Protein AF-A0A4R4LMK6-F1 (afdb_monomer)

Secondary structure (DSSP, 8-state):
--TT-EEEEEESS-BTTB-TT-EEEEEE--HHHHHHHHTTSEEEEE-S------------------------PPP-------

Sequence (82 aa):
MRDGQLVTVRALAAMPGVTDGEVRHGVEWTPRLATLVDAGRYEVLDGGDVDQPETAAAEPATAVAGDVDGEEPPPEKRSRRR

Solvent-accessible surface area (backbone atoms only — not comparable to full-atom values): 5435 Å² t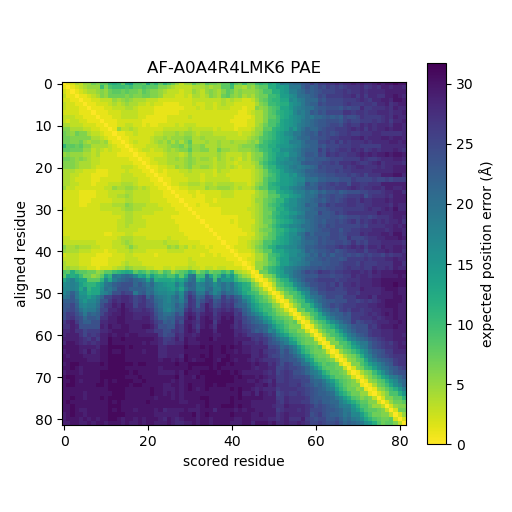otal; per-residue (Å²): 140,54,79,72,39,50,24,27,35,27,25,68,45,66,49,97,96,40,53,59,64,39,73,44,71,72,42,63,35,39,76,68,54,51,52,36,37,73,69,58,41,32,42,79,77,42,85,69,72,74,68,65,73,71,72,72,69,70,75,76,78,76,86,68,86,73,85,79,87,81,81,90,78,80,85,88,76,88,82,83,88,134

Nearest PDB structures (foldseek):
  5mmm-assembly1_H  TM=7.552E-01  e=1.721E+00  Spinacia oleracea
  6eri-assembly1_AH  TM=6.367E-01  e=1.076E+00  Spinacia oleracea
  6nu3-assembly1_H  TM=6.612E-01  e=6.166E+00  Homo sapiens
  5x8t-assembly1_H  TM=5.498E-01  e=7.542E+00  Spinacia oleracea

Radius of gyration: 27.08 Å; Cα contacts (8 Å, |Δi|>4): 93; chains: 1; bounding box: 84×42×30 Å

Foldseek 3Di:
DDFQQWFKKFFCDDDVVHHHRDIDGRDTDDVVVVVCVVVVGMDTPGRDDPVVPPPPPPPPPPPPDDDDDDDDDDDDDDDDDD

pLDDT: mean 73.48, std 21.66, range [38.84, 96.12]

Mean predicted aligned error: 16.3 Å

Structure (mmCIF, N/CA/C/O backbone):
data_AF-A0A4R4LMK6-F1
#
_entry.id   AF-A0A4R4LMK6-F1
#
loop_
_atom_site.group_PDB
_atom_site.id
_atom_site.type_symbol
_atom_site.label_atom_id
_atom_site.label_alt_id
_atom_site.label_comp_id
_atom_site.label_asym_id
_atom_site.label_entity_id
_atom_site.label_seq_id
_atom_site.pdbx_PDB_ins_code
_atom_site.Cartn_x
_atom_site.Cartn_y
_atom_site.Cartn_z
_atom_site.occupancy
_atom_site.B_iso_or_equiv
_atom_site.auth_seq_id
_atom_site.auth_comp_id
_atom_site.auth_asym_id
_atom_site.auth_atom_id
_atom_site.pdbx_PDB_model_num
ATOM 1 N N . MET A 1 1 ? -3.139 -9.906 6.413 1.00 81.31 1 MET A N 1
ATOM 2 C CA . MET A 1 1 ? -1.959 -9.053 6.669 1.00 81.31 1 MET A CA 1
ATOM 3 C C . MET A 1 1 ? -2.125 -8.353 8.000 1.00 81.31 1 MET A C 1
ATOM 5 O O . MET A 1 1 ? -3.263 -8.096 8.388 1.00 81.31 1 MET A O 1
ATOM 9 N N . ARG A 1 2 ? -1.025 -8.135 8.722 1.00 86.25 2 ARG A N 1
ATOM 10 C CA . ARG A 1 2 ? -1.028 -7.497 10.049 1.00 86.25 2 ARG A CA 1
ATOM 11 C C . ARG A 1 2 ? -0.612 -6.037 9.926 1.00 86.25 2 ARG A C 1
ATOM 13 O O . ARG A 1 2 ? 0.166 -5.709 9.041 1.00 86.25 2 ARG A O 1
ATOM 20 N N . ASP A 1 3 ? -1.142 -5.184 10.795 1.00 89.06 3 ASP A N 1
ATOM 21 C CA . ASP A 1 3 ? -0.724 -3.782 10.869 1.00 89.06 3 ASP A CA 1
ATOM 22 C C . ASP A 1 3 ? 0.790 -3.683 11.134 1.00 89.06 3 ASP A C 1
ATOM 24 O O . ASP A 1 3 ? 1.327 -4.475 11.913 1.00 89.06 3 ASP A O 1
ATOM 28 N N . GLY A 1 4 ? 1.476 -2.778 10.434 1.00 88.31 4 GLY A N 1
ATOM 29 C CA . GLY A 1 4 ? 2.932 -2.600 10.504 1.00 88.31 4 GLY A CA 1
ATOM 30 C C . GLY A 1 4 ? 3.757 -3.617 9.701 1.00 88.31 4 GLY A C 1
ATOM 31 O O . GLY A 1 4 ? 4.982 -3.549 9.694 1.00 88.31 4 GLY A O 1
ATOM 32 N N . GLN A 1 5 ? 3.126 -4.567 9.005 1.00 90.50 5 GLN A N 1
ATOM 33 C CA . GLN A 1 5 ? 3.840 -5.504 8.138 1.00 90.50 5 GLN A CA 1
ATOM 34 C C . GLN A 1 5 ? 4.328 -4.804 6.861 1.00 90.50 5 GLN A C 1
ATOM 36 O O . GLN A 1 5 ? 3.535 -4.162 6.182 1.00 90.50 5 GLN A O 1
ATOM 41 N N . LEU A 1 6 ? 5.595 -4.970 6.480 1.00 92.62 6 LEU A N 1
ATOM 42 C CA . LEU A 1 6 ? 6.106 -4.453 5.208 1.00 92.62 6 LEU A CA 1
ATOM 43 C C . LEU A 1 6 ? 5.663 -5.338 4.038 1.00 92.62 6 LEU A C 1
ATOM 45 O O . LEU A 1 6 ? 5.779 -6.562 4.098 1.00 92.62 6 LEU A O 1
ATOM 49 N N . VAL A 1 7 ? 5.148 -4.715 2.979 1.00 92.69 7 VAL A N 1
ATOM 50 C CA . VAL A 1 7 ? 4.620 -5.400 1.792 1.00 92.69 7 VAL A CA 1
ATOM 51 C C . VAL A 1 7 ? 5.099 -4.736 0.504 1.00 92.69 7 VAL A C 1
ATOM 53 O O . VAL A 1 7 ? 5.495 -3.565 0.493 1.00 92.69 7 VAL A O 1
ATOM 56 N N . THR A 1 8 ? 5.031 -5.477 -0.600 1.00 93.44 8 THR A N 1
ATOM 57 C CA . THR A 1 8 ? 5.210 -4.913 -1.942 1.00 93.44 8 THR A CA 1
ATOM 58 C C . THR A 1 8 ? 3.849 -4.720 -2.598 1.00 93.44 8 THR A C 1
ATOM 60 O O . THR A 1 8 ? 3.063 -5.663 -2.699 1.00 93.44 8 THR A O 1
ATOM 63 N N . VAL A 1 9 ? 3.576 -3.504 -3.072 1.00 94.00 9 VAL A N 1
ATOM 64 C CA . VAL A 1 9 ? 2.319 -3.147 -3.741 1.00 94.00 9 VAL A CA 1
ATOM 65 C C . VAL A 1 9 ? 2.559 -2.585 -5.133 1.00 94.00 9 VAL A C 1
ATOM 67 O O . VAL A 1 9 ? 3.579 -1.951 -5.390 1.00 94.00 9 VAL A O 1
ATOM 70 N N . ARG A 1 10 ? 1.590 -2.773 -6.023 1.00 94.88 10 ARG A N 1
ATOM 71 C CA . ARG A 1 10 ? 1.537 -2.196 -7.364 1.00 94.88 10 ARG A CA 1
ATOM 72 C C . ARG A 1 10 ? 0.319 -1.298 -7.494 1.00 94.88 10 ARG A C 1
ATOM 74 O O . ARG A 1 10 ? -0.781 -1.708 -7.141 1.00 94.88 10 ARG A O 1
ATOM 81 N N . ALA A 1 11 ? 0.489 -0.088 -8.007 1.00 96.12 11 ALA A N 1
ATOM 82 C CA . ALA A 1 11 ? -0.626 0.792 -8.325 1.00 96.12 11 ALA A CA 1
ATOM 83 C C . ALA A 1 11 ? -1.383 0.267 -9.553 1.00 96.12 11 ALA A C 1
ATOM 85 O O . ALA A 1 11 ? -0.782 0.008 -10.592 1.00 96.12 11 ALA A O 1
ATOM 86 N N . LEU A 1 12 ? -2.703 0.133 -9.440 1.00 94.25 12 LEU A N 1
ATOM 87 C CA . LEU A 1 12 ? -3.584 -0.266 -10.547 1.00 94.25 12 LEU A CA 1
ATOM 88 C C . LEU A 1 12 ? -4.200 0.934 -11.282 1.00 94.25 12 LEU A C 1
ATOM 90 O O . LEU A 1 12 ? -4.909 0.757 -12.267 1.00 94.25 12 LEU A O 1
ATOM 94 N N . ALA A 1 13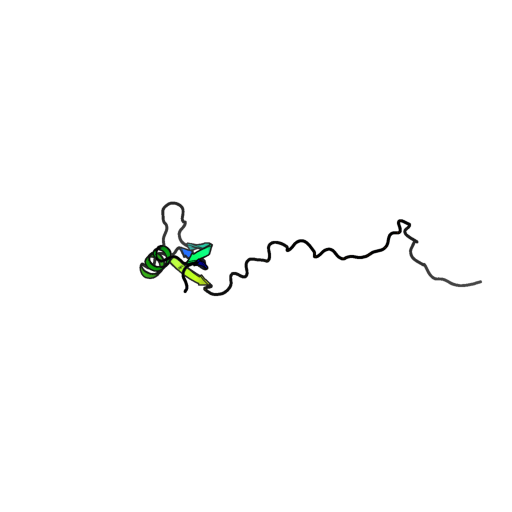 ? -3.989 2.140 -10.752 1.00 91.25 13 ALA A N 1
ATOM 95 C CA . ALA A 1 13 ? -4.444 3.388 -11.340 1.00 91.25 13 ALA A CA 1
ATOM 96 C C . ALA A 1 13 ? -3.471 4.523 -11.001 1.00 91.25 13 ALA A C 1
ATOM 98 O O . ALA A 1 13 ? -2.956 4.591 -9.881 1.00 91.25 13 ALA A O 1
ATOM 99 N N . ALA A 1 14 ? -3.296 5.469 -11.925 1.00 92.38 14 ALA A N 1
ATOM 100 C CA . ALA A 1 14 ? -2.562 6.707 -11.666 1.00 92.38 14 ALA A CA 1
ATOM 101 C C . ALA A 1 14 ? -3.217 7.535 -10.540 1.00 92.38 14 ALA A C 1
ATOM 103 O O . ALA A 1 14 ? -4.433 7.752 -10.514 1.00 92.38 14 ALA A O 1
ATOM 104 N N . MET A 1 15 ? -2.394 8.031 -9.617 1.00 90.44 15 MET A N 1
ATOM 105 C CA . MET A 1 15 ? -2.786 8.887 -8.494 1.00 90.44 15 MET A CA 1
ATOM 106 C C . MET A 1 15 ? -1.795 10.052 -8.345 1.00 90.44 15 MET A C 1
ATOM 108 O O . MET A 1 15 ? -0.707 10.016 -8.920 1.00 90.44 15 MET A O 1
ATOM 112 N N . PRO A 1 16 ? -2.126 11.109 -7.582 1.00 89.38 16 PRO A N 1
ATOM 113 C CA . PRO A 1 16 ? -1.180 12.189 -7.322 1.00 89.38 16 PRO A CA 1
ATOM 114 C C . PRO A 1 16 ? 0.128 11.651 -6.724 1.00 89.38 16 PRO A C 1
ATOM 116 O O . PRO A 1 16 ? 0.141 11.130 -5.610 1.00 89.38 16 PRO A O 1
ATOM 119 N N . GLY A 1 17 ? 1.220 11.759 -7.484 1.00 89.69 17 GLY A N 1
ATOM 120 C CA . GLY A 1 17 ? 2.536 11.255 -7.083 1.00 89.69 17 GLY A CA 1
ATOM 121 C C . GLY A 1 17 ? 2.703 9.731 -7.156 1.00 89.69 17 GLY A C 1
ATOM 122 O O . GLY A 1 17 ? 3.617 9.215 -6.516 1.00 89.69 17 GLY A O 1
ATOM 123 N N . VAL A 1 18 ? 1.834 9.018 -7.883 1.00 90.94 18 VAL A N 1
ATOM 124 C CA . VAL A 1 18 ? 1.940 7.571 -8.130 1.00 90.94 18 VAL A CA 1
ATOM 125 C C . VAL A 1 18 ? 1.577 7.288 -9.581 1.00 90.94 18 VAL A C 1
ATOM 127 O O . VAL A 1 18 ? 0.467 7.595 -10.028 1.00 90.94 18 VAL A O 1
ATOM 130 N N . THR A 1 19 ? 2.504 6.696 -10.321 1.00 93.62 19 THR A N 1
ATOM 131 C CA . THR A 1 19 ? 2.260 6.340 -11.721 1.00 93.62 19 THR A CA 1
ATOM 132 C C . THR A 1 19 ? 1.375 5.096 -11.810 1.00 93.62 19 THR A C 1
ATOM 134 O O . THR A 1 19 ? 1.403 4.235 -10.931 1.00 93.62 19 THR A O 1
ATOM 137 N N . ASP A 1 20 ? 0.585 4.982 -12.876 1.00 94.38 20 ASP A N 1
ATOM 138 C CA . ASP A 1 20 ? -0.117 3.734 -13.176 1.00 94.38 20 ASP A CA 1
ATOM 139 C C . ASP A 1 20 ? 0.882 2.573 -13.317 1.00 94.38 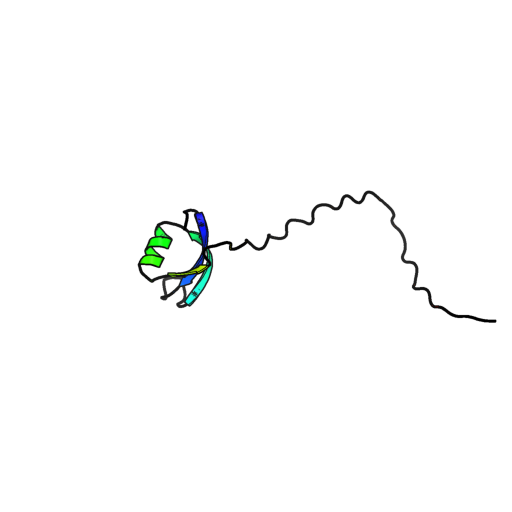20 ASP A C 1
ATOM 141 O O . ASP A 1 20 ? 1.926 2.719 -13.955 1.00 94.38 20 ASP A O 1
ATOM 145 N N . GLY A 1 21 ? 0.598 1.439 -12.677 1.00 92.81 21 GLY A N 1
ATOM 146 C CA . GLY A 1 21 ? 1.487 0.280 -12.667 1.00 92.81 21 GLY A CA 1
ATOM 147 C C . GLY A 1 21 ? 2.729 0.408 -11.777 1.00 92.81 21 GLY A C 1
ATOM 148 O O . GLY A 1 21 ? 3.519 -0.535 -11.753 1.00 92.81 21 GLY A O 1
ATOM 149 N N . GLU A 1 22 ? 2.918 1.519 -11.055 1.00 94.25 22 GLU A N 1
ATOM 150 C CA . GLU A 1 22 ? 4.088 1.751 -10.199 1.00 94.25 22 GLU A CA 1
ATOM 151 C C . GLU A 1 22 ? 4.168 0.730 -9.060 1.00 94.25 22 GLU A C 1
ATOM 153 O O . GLU A 1 22 ? 3.209 0.548 -8.308 1.00 94.25 22 GLU A O 1
ATOM 158 N N . VAL A 1 23 ? 5.325 0.083 -8.914 1.00 93.19 23 VAL A N 1
ATOM 159 C CA . VAL A 1 23 ? 5.592 -0.880 -7.840 1.00 93.19 23 VAL A CA 1
ATOM 160 C C . VAL A 1 23 ? 6.353 -0.192 -6.710 1.00 93.19 23 VAL A C 1
ATOM 162 O O . VAL A 1 23 ? 7.363 0.471 -6.944 1.00 93.19 23 VAL A O 1
ATOM 165 N N . ARG A 1 24 ? 5.874 -0.361 -5.476 1.00 90.94 24 ARG A N 1
ATOM 166 C CA . ARG A 1 24 ? 6.499 0.142 -4.250 1.00 90.94 24 ARG A CA 1
ATOM 167 C C . ARG A 1 24 ? 6.789 -1.010 -3.302 1.00 90.94 24 ARG A C 1
ATOM 169 O O . ARG A 1 24 ? 5.891 -1.774 -2.954 1.00 90.94 24 ARG A O 1
ATOM 176 N N . HIS A 1 25 ? 8.040 -1.097 -2.875 1.00 92.38 25 HIS A N 1
ATOM 177 C CA . HIS A 1 25 ? 8.529 -2.096 -1.931 1.00 92.38 25 HIS A CA 1
ATOM 178 C C . HIS A 1 25 ? 8.576 -1.520 -0.516 1.00 92.38 25 HIS A C 1
ATOM 180 O O . HIS A 1 25 ? 8.735 -0.310 -0.350 1.00 92.38 25 HIS A O 1
ATOM 186 N N . GLY A 1 26 ? 8.469 -2.385 0.494 1.00 89.62 26 GLY A N 1
ATOM 187 C CA . GLY A 1 26 ? 8.613 -1.979 1.893 1.00 89.62 26 GLY A CA 1
ATOM 188 C C . GLY A 1 26 ? 7.538 -0.995 2.356 1.00 89.62 26 GLY A C 1
ATOM 189 O O . GLY A 1 26 ? 7.809 -0.134 3.187 1.00 89.62 26 GLY A O 1
ATOM 190 N N . VAL A 1 27 ? 6.330 -1.076 1.796 1.00 90.94 27 VAL A N 1
ATOM 191 C CA . VAL A 1 27 ? 5.212 -0.231 2.220 1.00 90.94 27 VAL A CA 1
ATOM 192 C C . VAL A 1 27 ? 4.585 -0.852 3.458 1.00 90.94 27 VAL A C 1
ATOM 194 O O . VAL A 1 27 ? 4.249 -2.033 3.453 1.00 90.94 27 VAL A O 1
ATOM 197 N N . GLU A 1 28 ? 4.405 -0.066 4.514 1.00 93.56 28 GLU A N 1
ATOM 198 C CA . GLU A 1 28 ? 3.731 -0.540 5.719 1.00 93.56 28 GLU A CA 1
ATOM 199 C C . GLU A 1 28 ? 2.256 -0.850 5.456 1.00 93.56 28 GLU A C 1
ATOM 201 O O . GLU A 1 28 ? 1.484 -0.035 4.931 1.00 93.56 28 GLU A O 1
ATOM 206 N N . TRP A 1 29 ? 1.848 -2.037 5.888 1.00 93.94 29 TRP A N 1
ATOM 207 C CA . TRP A 1 29 ? 0.464 -2.444 5.919 1.00 93.94 29 TRP A CA 1
ATOM 208 C C . TRP A 1 29 ? -0.270 -1.664 7.002 1.00 93.94 29 TRP A C 1
ATOM 210 O O . TRP A 1 29 ? -0.015 -1.829 8.190 1.00 93.94 29 TRP A O 1
ATOM 220 N N . THR A 1 30 ? -1.199 -0.818 6.571 1.00 94.94 30 THR A N 1
ATOM 221 C CA . THR A 1 30 ? -2.028 0.029 7.435 1.00 94.94 30 THR A CA 1
ATOM 222 C C . THR A 1 30 ? -3.503 -0.137 7.063 1.00 94.94 30 THR A C 1
ATOM 224 O O . THR A 1 30 ? -3.805 -0.582 5.948 1.00 94.94 30 THR A O 1
ATOM 227 N N . PRO A 1 31 ? -4.463 0.289 7.908 1.00 95.50 31 PRO A N 1
ATOM 228 C CA . PRO A 1 31 ? -5.886 0.212 7.574 1.00 95.50 31 PRO A CA 1
ATOM 229 C C . PRO A 1 31 ? -6.216 1.030 6.322 1.00 95.50 31 PRO A C 1
ATOM 231 O O . PRO A 1 31 ? -7.059 0.642 5.519 1.00 95.50 31 PRO A O 1
ATOM 234 N N . ARG A 1 32 ? -5.493 2.138 6.112 1.00 93.62 32 ARG A N 1
ATOM 235 C CA . ARG A 1 32 ? -5.619 2.965 4.911 1.00 93.62 32 ARG A CA 1
ATOM 236 C C . ARG A 1 32 ? -5.156 2.222 3.662 1.00 93.62 32 ARG A C 1
ATOM 238 O O . ARG A 1 32 ? -5.844 2.289 2.647 1.00 93.62 32 ARG A O 1
ATOM 245 N N . LEU A 1 33 ? -4.017 1.529 3.721 1.00 93.12 33 LEU A N 1
ATOM 246 C CA . LEU A 1 33 ? -3.553 0.716 2.597 1.00 93.12 33 LEU A CA 1
ATOM 247 C C . LEU A 1 33 ? -4.550 -0.407 2.295 1.00 93.12 33 LEU A C 1
ATOM 249 O O . LEU A 1 33 ? -4.887 -0.608 1.133 1.00 93.12 33 LEU A O 1
ATOM 253 N N . ALA A 1 34 ? -5.099 -1.053 3.327 1.00 94.31 34 ALA A N 1
ATOM 254 C CA . ALA A 1 34 ? -6.128 -2.075 3.167 1.00 94.31 34 ALA A CA 1
ATOM 255 C C . ALA A 1 34 ? -7.372 -1.543 2.433 1.00 94.31 34 ALA A C 1
ATOM 257 O O . ALA A 1 34 ? -7.827 -2.180 1.490 1.0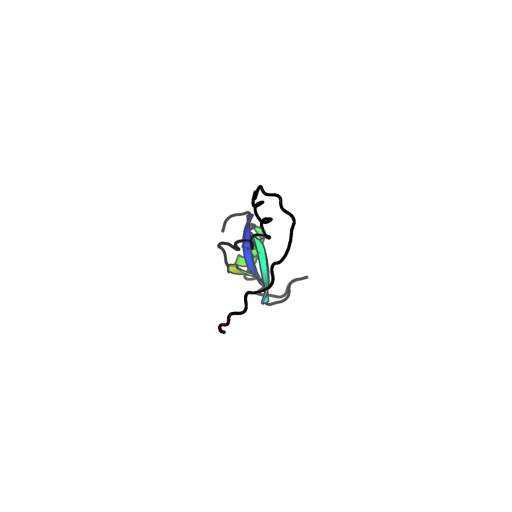0 94.31 34 ALA A O 1
ATOM 258 N N . THR A 1 35 ? -7.877 -0.351 2.782 1.00 95.56 35 THR A N 1
ATOM 259 C CA . THR A 1 35 ? -8.990 0.282 2.046 1.00 95.56 35 THR A CA 1
ATOM 260 C C . THR A 1 35 ? -8.636 0.571 0.589 1.00 95.56 35 THR A C 1
ATOM 262 O O . THR A 1 35 ? -9.483 0.444 -0.287 1.00 95.56 35 THR A O 1
ATOM 265 N N . LEU A 1 36 ? -7.398 0.975 0.301 1.00 94.00 36 LEU A N 1
ATOM 266 C CA . LEU A 1 36 ? -6.987 1.270 -1.072 1.00 94.00 36 LEU A CA 1
ATOM 267 C C . LEU A 1 36 ? -6.827 -0.002 -1.915 1.00 94.00 36 LEU A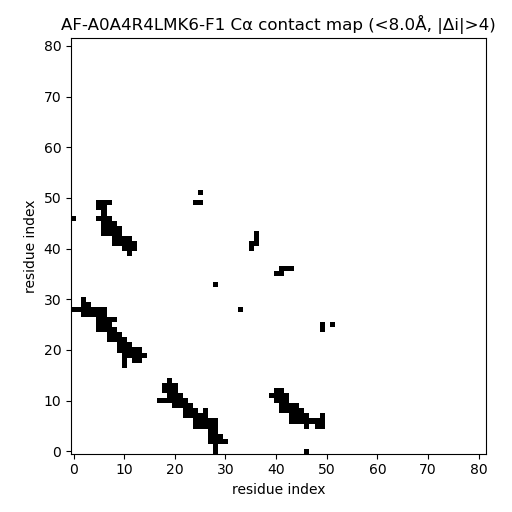 C 1
ATOM 269 O O . LEU A 1 36 ? -7.140 0.019 -3.104 1.00 94.00 36 LEU A O 1
ATOM 273 N N . VAL A 1 37 ? -6.371 -1.097 -1.306 1.00 93.56 37 VAL A N 1
ATOM 274 C CA . VAL A 1 37 ? -6.335 -2.420 -1.941 1.00 93.56 37 VAL A CA 1
ATOM 275 C C . VAL A 1 37 ? -7.757 -2.935 -2.185 1.00 93.56 37 VAL A C 1
ATOM 277 O O . VAL A 1 37 ? -8.066 -3.346 -3.297 1.00 93.56 37 VAL A O 1
ATOM 280 N N . ASP A 1 38 ? -8.649 -2.823 -1.196 1.00 94.75 38 ASP A N 1
ATOM 281 C CA . ASP A 1 38 ? -10.068 -3.199 -1.315 1.00 94.75 38 ASP A CA 1
ATOM 282 C C . ASP A 1 38 ? -10.799 -2.393 -2.403 1.00 94.75 38 ASP A C 1
ATOM 284 O O . ASP A 1 38 ? -11.534 -2.940 -3.221 1.00 94.75 38 ASP A O 1
ATOM 288 N N . ALA A 1 39 ? -10.500 -1.096 -2.505 1.00 94.69 39 ALA A N 1
ATOM 289 C CA . ALA A 1 39 ? -11.011 -0.222 -3.557 1.00 94.69 39 ALA A CA 1
ATOM 290 C C . ALA A 1 39 ? -10.378 -0.467 -4.946 1.00 94.69 39 ALA A C 1
ATOM 292 O O . ALA A 1 39 ? -10.636 0.307 -5.872 1.00 94.69 39 ALA A O 1
ATOM 293 N N . GLY A 1 40 ? -9.511 -1.477 -5.097 1.00 93.69 40 GLY A N 1
ATOM 294 C CA . GLY A 1 40 ? -8.856 -1.824 -6.360 1.00 93.69 40 GLY A CA 1
ATOM 295 C C . GLY A 1 40 ? -7.865 -0.770 -6.861 1.00 93.69 40 GLY A C 1
ATOM 296 O O . GLY A 1 40 ? -7.620 -0.674 -8.060 1.00 93.69 40 GLY A O 1
ATOM 297 N N . ARG A 1 41 ? -7.318 0.069 -5.971 1.00 93.50 41 ARG A N 1
ATOM 298 C CA . ARG A 1 41 ? -6.308 1.087 -6.321 1.00 93.50 41 ARG A CA 1
ATOM 299 C C . ARG A 1 41 ? -4.889 0.545 -6.270 1.00 93.50 41 ARG A C 1
ATOM 301 O O . ARG A 1 41 ? -4.034 1.031 -7.008 1.00 93.50 41 ARG A O 1
ATOM 308 N N . TYR A 1 42 ? -4.655 -0.446 -5.419 1.00 95.06 42 TYR A N 1
ATOM 309 C CA . TYR A 1 42 ? -3.395 -1.167 -5.336 1.00 95.06 42 TYR A CA 1
ATOM 310 C C . TYR A 1 42 ? -3.636 -2.670 -5.363 1.00 95.06 42 TYR A C 1
ATOM 312 O O . TYR A 1 42 ? -4.640 -3.161 -4.857 1.00 95.06 42 TYR A O 1
ATOM 320 N N . GLU A 1 43 ? -2.667 -3.388 -5.902 1.00 93.81 43 GLU A N 1
ATOM 321 C CA . GLU A 1 43 ? -2.537 -4.834 -5.827 1.00 93.81 43 GLU A CA 1
ATOM 322 C C . GLU A 1 43 ? -1.348 -5.167 -4.927 1.00 93.81 43 GLU A C 1
ATOM 324 O O . GLU A 1 43 ? -0.291 -4.546 -5.029 1.00 93.81 43 GLU A O 1
ATOM 329 N N . VAL A 1 44 ? -1.508 -6.136 -4.033 1.00 93.25 44 VAL A N 1
ATOM 330 C CA . VAL A 1 44 ? -0.398 -6.663 -3.236 1.00 93.25 44 VAL A CA 1
ATOM 331 C C . VAL A 1 44 ? 0.316 -7.721 -4.070 1.00 93.25 44 VAL A C 1
ATOM 333 O O . VAL A 1 44 ? -0.296 -8.722 -4.430 1.00 93.25 44 VAL A O 1
ATOM 336 N N . LEU A 1 45 ? 1.599 -7.505 -4.359 1.00 89.62 45 LEU A N 1
ATOM 337 C CA . LEU A 1 45 ? 2.421 -8.450 -5.120 1.00 89.62 45 LEU A CA 1
ATOM 338 C C . LEU A 1 45 ? 3.108 -9.469 -4.217 1.00 89.62 45 LEU A C 1
ATOM 340 O O . LEU A 1 45 ? 3.184 -10.643 -4.563 1.00 89.62 45 LEU A O 1
ATOM 344 N N . ASP A 1 46 ? 3.596 -9.012 -3.065 1.00 83.38 46 ASP A N 1
ATOM 345 C CA . ASP A 1 46 ? 4.202 -9.877 -2.067 1.00 83.38 46 ASP A CA 1
ATOM 346 C C . ASP A 1 46 ? 3.780 -9.441 -0.663 1.00 83.38 46 ASP A C 1
ATOM 348 O O . ASP A 1 46 ? 3.818 -8.255 -0.307 1.00 83.38 46 ASP A O 1
ATOM 352 N N . GLY A 1 47 ? 3.306 -10.425 0.095 1.00 65.62 47 GLY A N 1
ATOM 353 C CA . GLY A 1 47 ? 2.752 -10.263 1.427 1.00 65.62 47 GLY A CA 1
ATOM 354 C C . GLY A 1 47 ? 3.482 -11.054 2.496 1.00 65.62 47 GLY A C 1
ATOM 355 O O . GLY A 1 47 ? 2.876 -11.332 3.532 1.00 65.62 47 GLY A O 1
ATOM 356 N N . GLY A 1 48 ? 4.723 -11.455 2.245 1.00 55.06 48 GLY A N 1
ATOM 357 C CA . GLY A 1 48 ? 5.496 -12.287 3.150 1.00 55.06 48 GLY A CA 1
ATOM 358 C C . GLY A 1 48 ? 6.972 -12.112 2.859 1.00 55.06 48 GLY A C 1
ATOM 359 O O . GLY A 1 48 ? 7.451 -12.603 1.851 1.00 55.06 48 GLY A O 1
ATOM 360 N N . ASP A 1 49 ? 7.663 -11.434 3.774 1.00 47.25 49 ASP A N 1
ATOM 361 C CA . ASP A 1 49 ? 9.100 -11.213 3.701 1.00 47.25 49 ASP A CA 1
ATOM 362 C C . ASP A 1 49 ? 9.540 -10.556 2.382 1.00 47.25 49 ASP A C 1
ATOM 364 O O . ASP A 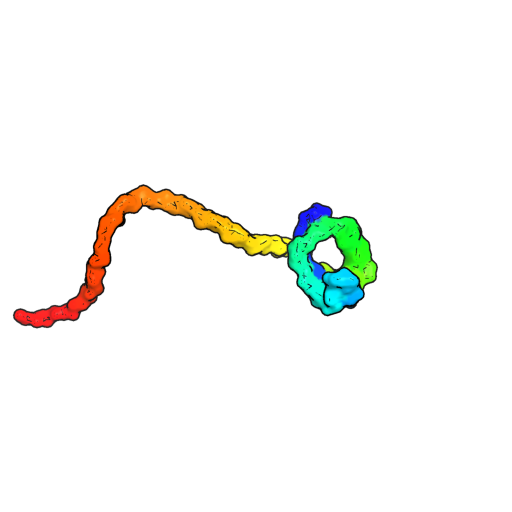1 49 ? 10.265 -11.122 1.565 1.00 47.25 49 ASP A O 1
ATOM 368 N N . VAL A 1 50 ? 9.305 -9.242 2.282 1.00 51.03 50 VAL A N 1
ATOM 369 C CA . VAL A 1 50 ? 10.484 -8.417 1.996 1.00 51.03 50 VAL A CA 1
ATOM 370 C C . VAL A 1 50 ? 11.410 -8.606 3.193 1.00 51.03 50 VAL A C 1
ATOM 372 O O . VAL A 1 50 ? 11.395 -7.811 4.132 1.00 51.03 50 VAL A O 1
ATOM 375 N N . ASP A 1 51 ? 12.139 -9.726 3.169 1.00 48.69 51 ASP A N 1
ATOM 376 C CA . ASP A 1 51 ? 13.466 -9.878 3.734 1.00 48.69 51 ASP A CA 1
ATOM 377 C C . ASP A 1 51 ? 14.160 -8.610 3.248 1.00 48.69 51 ASP A C 1
ATOM 379 O O . ASP A 1 51 ? 14.506 -8.449 2.073 1.00 48.69 51 ASP A O 1
ATOM 383 N N . GLN A 1 52 ? 14.097 -7.587 4.103 1.00 48.69 52 GLN A N 1
ATOM 384 C CA . GLN A 1 52 ? 14.852 -6.365 3.963 1.00 48.69 52 GLN A CA 1
ATOM 385 C C . GLN A 1 52 ? 16.222 -6.888 3.565 1.00 48.69 52 GLN A C 1
ATOM 387 O O . GLN A 1 52 ? 16.734 -7.681 4.356 1.00 48.69 52 GLN A O 1
ATOM 392 N N . PRO A 1 53 ? 16.767 -6.586 2.364 1.00 48.31 53 PRO A N 1
ATOM 393 C CA . PRO A 1 53 ? 18.117 -7.022 2.078 1.00 48.31 53 PRO A CA 1
ATOM 394 C C . PRO A 1 53 ? 18.886 -6.516 3.272 1.00 48.31 53 PRO A C 1
ATOM 396 O O . PRO A 1 53 ? 18.833 -5.308 3.537 1.00 48.31 53 PRO A O 1
ATOM 399 N N . GLU A 1 54 ? 19.403 -7.463 4.055 1.00 45.28 54 GLU A N 1
ATOM 400 C CA . GLU A 1 54 ? 20.226 -7.229 5.214 1.00 45.28 54 GLU A CA 1
ATOM 401 C C . GLU A 1 54 ? 21.104 -6.067 4.794 1.00 45.28 54 GLU A C 1
ATOM 403 O O . GLU A 1 54 ? 21.915 -6.183 3.870 1.00 45.28 54 GLU A O 1
ATOM 408 N N . THR A 1 55 ? 20.770 -4.880 5.307 1.00 44.69 55 THR A N 1
ATOM 409 C CA . THR A 1 55 ? 21.561 -3.687 5.078 1.00 44.69 55 THR A CA 1
ATOM 410 C C . THR A 1 55 ? 22.863 -4.099 5.682 1.00 44.69 55 THR A C 1
ATOM 412 O O . THR A 1 55 ? 22.904 -4.178 6.907 1.00 44.69 55 THR A O 1
ATOM 415 N N . ALA A 1 56 ? 23.791 -4.494 4.800 1.00 47.06 56 ALA A N 1
ATOM 416 C CA . ALA A 1 56 ? 25.066 -5.117 5.072 1.00 47.06 56 ALA A CA 1
ATOM 417 C C . ALA A 1 56 ? 25.363 -5.009 6.556 1.00 47.06 56 ALA A C 1
ATOM 419 O O . ALA A 1 56 ? 25.819 -3.957 7.019 1.00 47.06 56 ALA A O 1
ATOM 420 N N . ALA A 1 57 ? 24.959 -6.041 7.307 1.00 40.25 57 ALA A N 1
ATOM 421 C CA . ALA A 1 57 ? 25.367 -6.152 8.684 1.00 40.25 57 ALA A CA 1
ATOM 422 C C . ALA A 1 57 ? 26.880 -6.041 8.603 1.00 40.25 57 ALA A C 1
ATOM 424 O O . ALA A 1 57 ? 27.526 -6.846 7.929 1.00 40.25 57 ALA A O 1
ATOM 425 N N . ALA A 1 58 ? 27.392 -4.940 9.156 1.00 50.00 58 ALA A N 1
ATOM 426 C CA . ALA A 1 58 ? 28.804 -4.681 9.292 1.00 50.00 58 ALA A CA 1
ATOM 427 C C . ALA A 1 58 ? 29.474 -6.013 9.609 1.00 50.00 58 ALA A C 1
ATOM 429 O O . ALA A 1 58 ? 29.053 -6.684 10.558 1.00 50.00 58 ALA A O 1
ATOM 430 N N . GLU A 1 59 ? 30.416 -6.407 8.747 1.00 43.38 59 GLU A N 1
ATOM 431 C CA . GLU A 1 59 ? 31.152 -7.658 8.862 1.00 43.38 59 GLU A CA 1
ATOM 432 C C . GLU A 1 59 ? 31.443 -7.900 10.347 1.00 43.38 59 GLU A C 1
ATOM 434 O O . GLU A 1 59 ? 32.007 -7.009 11.000 1.00 43.38 59 GLU A O 1
ATOM 439 N N . PRO A 1 60 ? 30.992 -9.024 10.934 1.00 43.44 60 PRO A N 1
ATOM 440 C CA . PRO A 1 60 ? 31.277 -9.284 12.327 1.00 43.44 60 PRO A CA 1
ATOM 441 C C . PRO A 1 60 ? 32.790 -9.295 12.448 1.00 43.44 60 PRO A C 1
ATOM 443 O O . PRO A 1 60 ? 33.455 -10.080 11.776 1.00 43.44 60 PRO A O 1
ATOM 446 N N . ALA A 1 61 ? 33.303 -8.374 13.264 1.00 52.81 61 ALA A N 1
ATOM 447 C CA . ALA A 1 61 ? 34.703 -8.236 13.595 1.00 52.81 61 ALA A CA 1
ATOM 448 C C . ALA A 1 61 ? 35.322 -9.624 13.774 1.00 52.81 61 ALA A C 1
ATOM 450 O O . ALA A 1 61 ? 35.123 -10.287 14.796 1.00 52.81 61 ALA A O 1
ATOM 451 N N . THR A 1 62 ? 36.062 -10.067 12.760 1.00 42.41 62 THR A N 1
ATOM 452 C CA . THR A 1 62 ? 36.932 -11.221 12.869 1.00 42.41 62 THR A CA 1
ATOM 453 C C . THR A 1 62 ? 38.012 -10.784 13.839 1.00 42.41 62 THR A C 1
ATOM 455 O O . THR A 1 62 ? 38.959 -10.088 13.480 1.00 42.41 62 THR A O 1
ATOM 458 N N . ALA A 1 63 ? 37.823 -11.134 15.108 1.00 49.97 63 ALA A N 1
ATOM 459 C CA . ALA A 1 63 ? 38.881 -11.152 16.092 1.00 49.97 63 ALA A CA 1
ATOM 460 C C . ALA A 1 63 ? 39.939 -12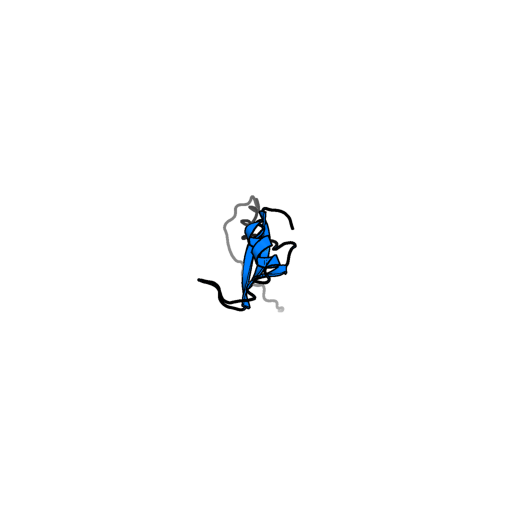.153 15.607 1.00 49.97 63 ALA A C 1
ATOM 462 O O . ALA A 1 63 ? 39.944 -13.318 15.994 1.00 49.97 63 ALA A O 1
ATOM 463 N N . VAL A 1 64 ? 40.817 -11.696 14.719 1.00 45.50 64 VAL A N 1
ATOM 464 C CA . VAL A 1 64 ? 42.113 -12.310 14.482 1.00 45.50 64 VAL A CA 1
ATOM 465 C C . VAL A 1 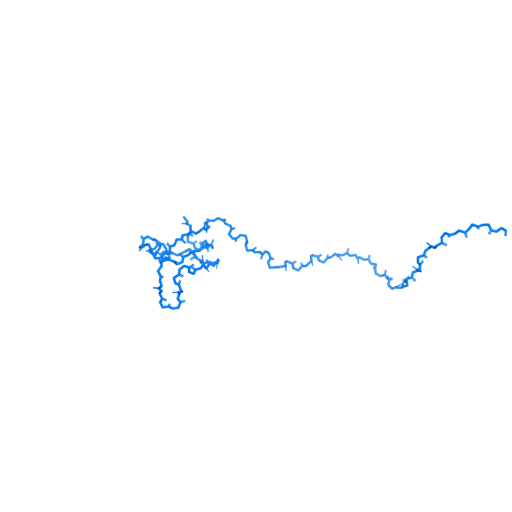64 ? 43.093 -11.469 15.280 1.00 45.50 64 VAL A C 1
ATOM 467 O O . VAL A 1 64 ? 43.511 -10.387 14.880 1.00 45.50 64 VAL A O 1
ATOM 470 N N . ALA A 1 65 ? 43.372 -11.948 16.487 1.00 50.19 65 ALA A N 1
ATOM 471 C CA . ALA A 1 65 ? 44.588 -11.586 17.185 1.00 50.19 65 ALA A CA 1
ATOM 472 C C . ALA A 1 65 ? 45.788 -12.069 16.348 1.00 50.19 65 ALA A C 1
ATOM 474 O O . ALA A 1 65 ? 45.804 -13.222 15.917 1.00 50.19 65 ALA A O 1
ATOM 475 N N . GLY A 1 66 ? 46.768 -11.185 16.155 1.00 38.84 66 GLY A N 1
ATOM 476 C CA . GLY A 1 66 ? 47.988 -11.387 15.362 1.00 38.84 66 GLY A CA 1
ATOM 477 C C . GLY A 1 66 ? 48.019 -10.358 14.233 1.00 38.84 66 GLY A C 1
ATOM 478 O O . GLY A 1 66 ? 47.363 -10.556 13.220 1.00 38.84 66 GLY A O 1
ATOM 479 N N . ASP A 1 67 ? 48.557 -9.149 14.412 1.00 45.84 67 ASP A N 1
ATOM 480 C CA . ASP A 1 67 ? 49.989 -8.844 14.605 1.00 45.84 67 ASP A CA 1
ATOM 481 C C . ASP A 1 67 ? 50.873 -9.541 13.556 1.00 45.84 67 ASP A C 1
ATOM 483 O O . ASP A 1 67 ? 50.741 -10.752 13.378 1.00 45.84 67 ASP A O 1
ATOM 487 N N . VAL A 1 68 ? 51.780 -8.768 12.932 1.00 47.81 68 VAL A N 1
ATOM 488 C CA . VAL A 1 68 ? 52.714 -9.100 11.824 1.00 47.81 68 VAL A CA 1
ATOM 489 C C . VAL A 1 68 ? 52.100 -8.785 10.446 1.00 47.81 68 VAL A C 1
ATOM 491 O O . VAL A 1 68 ? 51.385 -9.588 9.859 1.00 47.81 68 VAL A O 1
ATOM 494 N N . ASP A 1 69 ? 52.166 -7.553 9.927 1.00 45.34 69 ASP A N 1
ATOM 495 C CA . ASP A 1 69 ? 53.369 -6.826 9.466 1.00 45.34 69 ASP A CA 1
ATOM 496 C C . ASP A 1 69 ? 54.364 -7.730 8.730 1.00 45.34 69 ASP A C 1
ATOM 498 O O . ASP A 1 69 ? 55.069 -8.513 9.351 1.00 45.34 69 ASP A O 1
ATOM 502 N N . GLY A 1 70 ? 54.442 -7.600 7.406 1.00 47.56 70 GLY A N 1
ATOM 503 C CA . GLY A 1 70 ? 55.598 -8.096 6.667 1.00 47.56 70 GLY A CA 1
ATOM 504 C C . GLY A 1 70 ? 55.289 -9.072 5.540 1.00 47.56 70 GLY A C 1
ATOM 505 O O . GLY A 1 70 ? 55.073 -10.259 5.745 1.00 47.56 70 GLY A O 1
ATOM 506 N N . GLU A 1 71 ? 55.441 -8.530 4.337 1.00 44.03 71 GLU A N 1
ATOM 507 C CA . GLU A 1 71 ? 56.317 -9.118 3.323 1.00 44.03 71 GLU A CA 1
ATOM 508 C C . GLU A 1 71 ? 55.782 -10.319 2.523 1.00 44.03 71 GLU A C 1
ATOM 510 O O . GLU A 1 71 ? 55.863 -11.488 2.887 1.00 44.03 71 GLU A O 1
ATOM 515 N N . GLU A 1 72 ? 55.288 -9.967 1.338 1.00 51.09 72 GLU A N 1
ATOM 516 C CA . GLU A 1 72 ? 55.217 -10.786 0.131 1.00 51.09 72 GLU A CA 1
ATOM 517 C C . GLU A 1 72 ? 56.496 -11.625 -0.089 1.00 51.09 72 GLU A C 1
ATOM 519 O O . GLU A 1 72 ? 57.576 -11.053 -0.252 1.00 51.09 72 GLU A O 1
ATOM 524 N N . PRO A 1 73 ? 56.405 -12.963 -0.216 1.00 52.56 73 PRO A N 1
ATOM 525 C CA . PRO A 1 73 ? 57.411 -13.731 -0.9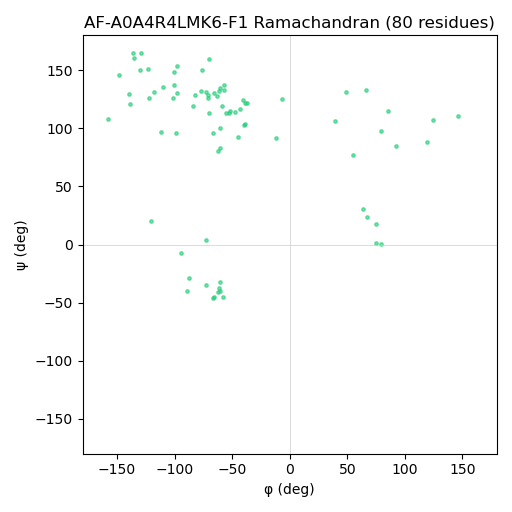28 1.00 52.56 73 PRO A CA 1
ATOM 526 C C . PRO A 1 73 ? 56.921 -14.064 -2.356 1.00 52.56 73 PRO A C 1
ATOM 528 O O . PRO A 1 73 ? 55.762 -14.446 -2.552 1.00 52.56 73 PRO A O 1
ATOM 531 N N . PRO A 1 74 ? 57.786 -13.939 -3.382 1.00 60.53 74 PRO A N 1
ATOM 532 C CA . PRO A 1 74 ? 57.412 -14.134 -4.782 1.00 60.53 74 PRO A CA 1
ATOM 533 C C . PRO A 1 74 ? 57.120 -15.609 -5.119 1.00 60.53 74 PRO A C 1
ATOM 535 O O . PRO A 1 74 ? 57.597 -16.516 -4.433 1.00 60.53 74 PRO A O 1
ATOM 538 N N . PRO A 1 75 ? 56.382 -15.886 -6.215 1.00 50.94 75 PRO A N 1
ATOM 539 C CA . PRO A 1 75 ? 55.972 -17.241 -6.549 1.00 50.94 75 PRO A CA 1
ATOM 540 C C . PRO A 1 75 ? 57.141 -18.109 -7.029 1.00 50.94 75 PRO A C 1
ATOM 542 O O . PRO A 1 75 ? 57.831 -17.814 -8.010 1.00 50.94 75 PRO A O 1
ATOM 545 N N . GLU A 1 76 ? 57.274 -19.246 -6.354 1.00 53.25 76 GLU A N 1
ATOM 546 C CA . GLU A 1 76 ? 58.105 -20.396 -6.691 1.00 53.25 76 GLU A CA 1
ATOM 547 C C . GLU A 1 76 ? 57.936 -20.825 -8.160 1.00 53.25 76 GLU A C 1
ATOM 549 O O . GLU A 1 76 ? 56.894 -21.333 -8.585 1.00 53.25 76 GLU A O 1
ATOM 554 N N . LYS A 1 77 ? 59.004 -20.684 -8.953 1.00 60.12 77 LYS A N 1
ATOM 555 C CA . LYS A 1 77 ? 59.136 -21.332 -10.265 1.00 60.12 77 LYS A CA 1
ATOM 556 C C . LYS A 1 77 ? 60.231 -22.396 -10.226 1.00 60.12 77 LYS A C 1
ATOM 558 O O . LYS A 1 77 ? 61.411 -22.127 -10.414 1.00 60.12 77 LYS A O 1
ATOM 563 N N . ARG A 1 78 ? 59.774 -23.633 -10.021 1.00 57.00 78 ARG A N 1
ATOM 564 C CA . ARG A 1 78 ? 60.266 -24.900 -10.598 1.00 57.00 78 ARG A CA 1
ATOM 565 C C . ARG A 1 78 ? 61.354 -24.766 -11.685 1.00 57.00 78 ARG A C 1
ATOM 567 O O . ARG A 1 78 ? 61.060 -24.250 -12.762 1.00 57.00 78 ARG A O 1
ATOM 574 N N . SER A 1 79 ? 62.489 -25.452 -11.488 1.00 47.25 79 SER A N 1
ATOM 575 C CA . SER A 1 79 ? 63.114 -26.450 -12.404 1.00 47.25 79 SER A CA 1
ATOM 576 C C . SER A 1 79 ? 64.653 -26.404 -12.321 1.00 47.25 79 SER A C 1
ATOM 578 O O . SER A 1 79 ? 65.249 -25.384 -12.618 1.00 47.25 79 SER A O 1
ATOM 580 N N . ARG A 1 80 ? 65.337 -27.415 -11.765 1.00 56.62 80 ARG A N 1
ATOM 581 C CA . ARG A 1 80 ? 65.766 -28.708 -12.360 1.00 56.62 80 ARG A CA 1
ATOM 582 C C . ARG A 1 80 ? 67.110 -28.621 -13.120 1.00 56.62 80 ARG A C 1
ATOM 584 O O . ARG A 1 80 ? 67.130 -28.104 -14.226 1.00 56.62 80 ARG A O 1
ATOM 591 N N . ARG A 1 81 ? 68.122 -29.337 -12.585 1.00 50.81 81 ARG A N 1
ATOM 592 C CA . ARG A 1 81 ? 69.398 -29.787 -13.211 1.00 50.81 81 ARG A CA 1
ATOM 593 C C . ARG A 1 81 ? 70.370 -28.650 -13.588 1.00 50.81 81 ARG A C 1
ATOM 595 O O . ARG A 1 81 ? 69.974 -27.698 -14.233 1.00 50.81 81 ARG A O 1
ATOM 602 N N . ARG A 1 82 ? 71.661 -28.722 -13.271 1.00 52.62 82 ARG A N 1
ATOM 603 C CA . ARG A 1 82 ? 72.584 -29.859 -13.348 1.00 52.62 82 ARG A CA 1
ATOM 604 C C . ARG A 1 82 ? 73.837 -29.550 -12.533 1.00 52.62 82 ARG A C 1
ATOM 606 O O . ARG A 1 82 ? 74.167 -28.350 -12.453 1.00 52.62 82 ARG A O 1
#